Protein AF-A0A137Q231-F1 (afdb_monomer)

Secondary structure (DSSP, 8-state):
-------SEEEEEEEEEETTEEEEEEEEE-TT-SSS----HHHHHHTT-EEEE-TTS-EEEEEE-TTT--EEEEE---TTSPP-------

Solvent-accessible surface area (backbone atoms only — not comparable to full-atom values): 5962 Å² total; per-residue (Å²): 138,85,83,78,79,73,59,81,46,76,47,71,67,44,78,42,77,50,85,90,31,74,46,68,41,74,42,76,40,53,91,84,54,98,59,95,78,84,87,51,68,73,52,39,64,60,24,64,49,42,81,48,77,46,96,88,72,47,39,35,40,37,35,33,36,79,87,78,67,46,71,30,77,42,81,61,68,62,90,92,58,75,78,77,81,72,81,78,80,127

Sequence (90 aa):
NRHITKTCGLAKNVPFNFGNVTIHLQVHVMEQAPYRVLLGRPFDVITESRIANSTEGHQFISITDPNTGEHASLSTYPQGCLPHVQEVNF

Foldseek 3Di:
DDPPQDFPDWDFQCWDDQDVDTGGDIATHHDDDPDDGDDDDVQCVQFVWDWDADPVGKIKIKGAHPVPRDIHIDTDDPPPDDPPPPPPDD

Radius of gyration: 15.2 Å; Cα contacts (8 Å, |Δi|>4): 116; chains: 1; bounding box: 37×35×41 Å

Structure (mmCIF, N/CA/C/O backbone):
data_AF-A0A137Q231-F1
#
_entry.id   AF-A0A137Q231-F1
#
loop_
_atom_site.group_PDB
_atom_site.id
_atom_site.type_symbol
_atom_site.label_atom_id
_atom_site.label_alt_id
_atom_site.label_comp_id
_atom_site.label_asym_id
_atom_site.label_entity_id
_atom_site.label_seq_id
_atom_site.pdbx_PDB_ins_code
_atom_site.Cartn_x
_atom_site.Cartn_y
_atom_site.Cartn_z
_atom_site.occupancy
_atom_site.B_iso_or_equiv
_atom_site.auth_seq_id
_atom_site.auth_comp_id
_atom_site.auth_asym_id
_atom_site.auth_atom_id
_atom_site.pdbx_PDB_model_num
ATOM 1 N N . ASN A 1 1 ? 19.633 18.210 -11.598 1.00 42.12 1 ASN A N 1
ATOM 2 C CA . ASN A 1 1 ? 19.650 16.749 -11.834 1.00 42.12 1 ASN A CA 1
ATOM 3 C C . ASN A 1 1 ? 18.244 16.175 -11.715 1.00 42.12 1 ASN A C 1
ATOM 5 O O . ASN A 1 1 ? 17.815 15.871 -10.614 1.00 42.12 1 ASN A O 1
ATOM 9 N N . ARG A 1 2 ? 17.489 16.091 -12.821 1.00 48.22 2 ARG A N 1
ATOM 10 C CA . ARG A 1 2 ? 16.198 15.381 -12.858 1.00 48.22 2 ARG A CA 1
ATOM 11 C C . ARG A 1 2 ? 16.473 13.943 -13.285 1.00 48.22 2 ARG A C 1
ATOM 13 O O . ARG A 1 2 ? 16.710 13.697 -14.462 1.00 48.22 2 ARG A O 1
ATOM 20 N N . HIS A 1 3 ? 16.496 13.020 -12.331 1.00 57.16 3 HIS A N 1
ATOM 21 C CA . HIS A 1 3 ? 16.528 11.596 -12.641 1.00 57.16 3 HIS A CA 1
ATOM 22 C C . HIS A 1 3 ? 15.123 11.191 -13.102 1.00 57.16 3 HIS A C 1
ATOM 24 O O . HIS A 1 3 ? 14.227 11.000 -12.284 1.00 57.16 3 HIS A O 1
ATOM 30 N N . ILE A 1 4 ? 14.895 11.155 -14.418 1.00 63.69 4 ILE A N 1
ATOM 31 C CA . ILE A 1 4 ? 13.673 10.575 -14.984 1.00 63.69 4 ILE A CA 1
ATOM 32 C C . ILE A 1 4 ? 13.866 9.066 -14.917 1.00 63.69 4 ILE A C 1
ATOM 34 O O . ILE A 1 4 ? 14.480 8.472 -15.802 1.00 63.69 4 ILE A O 1
ATOM 38 N N . THR A 1 5 ? 13.393 8.447 -13.839 1.00 68.88 5 THR A N 1
ATOM 39 C CA . THR A 1 5 ? 13.384 6.990 -13.764 1.00 68.88 5 THR A CA 1
ATOM 40 C C . THR A 1 5 ? 12.364 6.484 -14.778 1.00 68.88 5 THR A C 1
ATOM 42 O O . THR A 1 5 ? 11.168 6.743 -14.644 1.00 68.88 5 THR A O 1
ATOM 45 N N . LYS A 1 6 ? 12.840 5.827 -15.841 1.00 78.25 6 LYS A N 1
ATOM 46 C CA . LYS A 1 6 ? 11.966 5.257 -16.869 1.00 78.25 6 LYS A CA 1
ATOM 47 C C . LYS A 1 6 ? 11.117 4.151 -16.249 1.00 78.25 6 LYS A C 1
ATOM 49 O O . LYS A 1 6 ? 11.648 3.222 -15.646 1.00 78.25 6 LYS A O 1
ATOM 54 N N . THR A 1 7 ? 9.805 4.260 -16.411 1.00 85.56 7 THR A N 1
ATOM 55 C CA . THR A 1 7 ? 8.875 3.168 -16.130 1.00 85.56 7 THR A CA 1
ATOM 56 C C . THR A 1 7 ? 8.801 2.259 -17.356 1.00 85.56 7 THR A C 1
ATOM 58 O O . THR A 1 7 ? 8.891 2.724 -18.493 1.00 85.56 7 THR A O 1
ATOM 61 N N . CYS A 1 8 ? 8.646 0.955 -17.139 1.00 88.38 8 CYS A N 1
ATOM 62 C CA . CYS A 1 8 ? 8.387 -0.020 -18.201 1.00 88.38 8 CYS A CA 1
ATOM 63 C C . CYS A 1 8 ? 6.984 0.171 -18.793 1.00 88.38 8 CYS A C 1
ATOM 65 O O . CYS A 1 8 ? 6.741 -0.142 -19.954 1.00 88.38 8 CYS A O 1
ATOM 67 N N . GLY A 1 9 ? 6.056 0.688 -17.988 1.00 92.31 9 GLY A N 1
ATOM 68 C CA . GLY A 1 9 ? 4.688 0.967 -18.393 1.00 92.31 9 GLY A CA 1
ATOM 69 C C . GLY A 1 9 ? 3.746 1.084 -17.200 1.00 92.31 9 GLY A C 1
ATOM 70 O O . GLY A 1 9 ? 4.171 1.072 -16.041 1.00 92.31 9 GLY A O 1
ATOM 71 N N . LEU A 1 10 ? 2.455 1.196 -17.510 1.00 92.56 10 LEU A N 1
ATOM 72 C CA . LEU A 1 10 ? 1.362 1.237 -16.543 1.00 92.56 10 LEU A CA 1
ATOM 73 C C . LEU A 1 10 ? 0.575 -0.076 -16.605 1.00 92.56 10 LEU A C 1
ATOM 75 O O . LEU A 1 10 ? -0.040 -0.380 -17.628 1.00 92.56 10 LEU A O 1
ATOM 79 N N . ALA A 1 11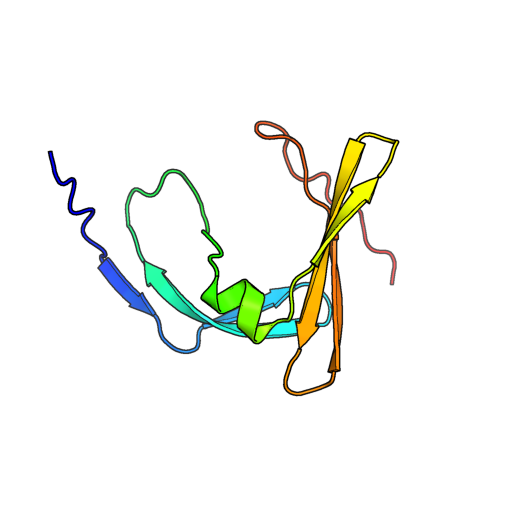 ? 0.547 -0.816 -15.502 1.00 93.31 11 ALA A N 1
ATOM 80 C CA . ALA A 1 11 ? -0.369 -1.929 -15.307 1.00 93.31 11 ALA A CA 1
ATOM 81 C C . ALA A 1 11 ? -1.697 -1.390 -14.758 1.00 93.31 11 ALA A C 1
ATOM 83 O O . ALA A 1 11 ? -1.723 -0.659 -13.766 1.00 93.31 11 ALA A O 1
ATOM 84 N N . LYS A 1 12 ? -2.806 -1.712 -15.427 1.00 93.88 12 LYS A N 1
ATOM 85 C CA . LYS A 1 12 ? -4.138 -1.199 -15.082 1.00 93.88 12 LYS A CA 1
ATOM 86 C C . LYS A 1 12 ? -4.937 -2.252 -14.323 1.00 93.88 12 LYS A C 1
ATOM 88 O O . LYS A 1 12 ? -4.941 -3.407 -14.734 1.00 93.88 12 LYS A O 1
ATOM 93 N N . ASN A 1 13 ? -5.656 -1.816 -13.287 1.00 91.56 13 ASN A N 1
ATOM 94 C CA . ASN A 1 13 ? -6.608 -2.625 -12.516 1.00 91.56 13 ASN A CA 1
ATOM 95 C C . ASN A 1 13 ? -6.012 -3.946 -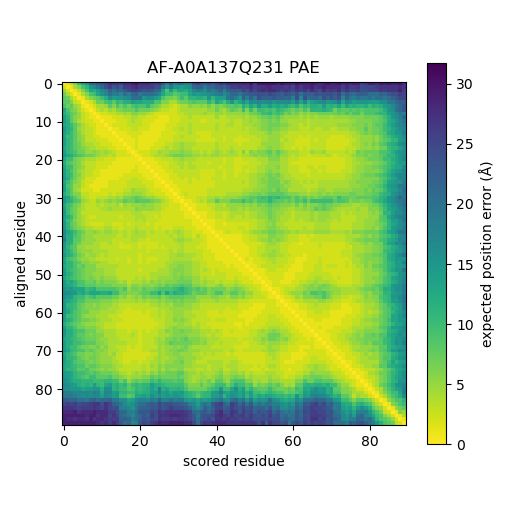12.010 1.00 91.56 13 ASN A C 1
ATOM 97 O O . ASN A 1 13 ? -6.636 -4.999 -12.109 1.00 91.56 13 ASN A O 1
ATOM 101 N N . VAL A 1 14 ? -4.788 -3.895 -11.488 1.00 91.50 14 VAL A N 1
ATOM 102 C CA . VAL A 1 14 ? -4.129 -5.070 -10.920 1.00 91.50 14 VAL A CA 1
ATOM 103 C C . VAL A 1 14 ? -4.744 -5.346 -9.546 1.00 91.50 14 VAL A C 1
ATOM 105 O O . VAL A 1 14 ? -4.747 -4.428 -8.723 1.00 91.50 14 VAL A O 1
ATOM 108 N N . PRO A 1 15 ? -5.263 -6.556 -9.272 1.00 92.19 15 PRO A N 1
ATOM 109 C CA . PRO A 1 15 ? -5.795 -6.889 -7.958 1.00 92.19 15 PRO A CA 1
ATOM 110 C C . PRO A 1 15 ? -4.656 -7.061 -6.947 1.00 92.19 15 PRO A C 1
ATOM 112 O O . PRO A 1 15 ? -3.736 -7.852 -7.155 1.00 92.19 15 PRO A O 1
ATOM 115 N N . PHE A 1 16 ? -4.734 -6.329 -5.840 1.00 90.00 16 PHE A N 1
ATOM 116 C CA . PHE A 1 16 ? -3.875 -6.483 -4.671 1.00 90.00 16 PHE A CA 1
ATOM 117 C C . PHE A 1 16 ? -4.705 -7.026 -3.516 1.00 90.00 16 PHE A C 1
ATOM 119 O O . PHE A 1 16 ? -5.702 -6.417 -3.133 1.00 90.00 16 PHE A O 1
ATOM 126 N N . ASN A 1 17 ? -4.282 -8.163 -2.970 1.00 91.31 17 ASN A N 1
ATOM 127 C CA . ASN A 1 17 ? -4.897 -8.751 -1.790 1.00 91.31 17 ASN A CA 1
ATOM 128 C C . ASN A 1 17 ? -4.174 -8.257 -0.527 1.00 91.31 17 ASN A C 1
ATOM 130 O O . ASN A 1 17 ? -2.951 -8.359 -0.415 1.00 91.31 17 ASN A O 1
ATOM 134 N N . PHE A 1 18 ? -4.962 -7.748 0.411 1.00 88.88 18 PHE A N 1
ATOM 135 C CA . PHE A 1 18 ? -4.563 -7.305 1.735 1.00 88.88 18 PHE A CA 1
ATOM 136 C C . PHE A 1 18 ? -5.423 -8.040 2.773 1.00 88.88 18 PHE A C 1
ATOM 138 O O . PHE A 1 18 ? -6.332 -7.468 3.370 1.00 88.88 18 PHE A O 1
ATOM 145 N N . GLY A 1 19 ? -5.178 -9.340 2.945 1.00 86.88 19 GLY A N 1
ATOM 146 C CA . GLY A 1 19 ? -5.991 -10.192 3.813 1.00 86.88 19 GLY A CA 1
ATOM 147 C C . GLY A 1 19 ? -7.359 -10.490 3.192 1.00 86.88 19 GLY A C 1
ATOM 148 O O . GLY A 1 19 ? -7.450 -11.113 2.134 1.00 86.88 19 GLY A O 1
ATOM 149 N N . ASN A 1 20 ? -8.431 -10.049 3.850 1.00 87.56 20 ASN A N 1
ATOM 150 C CA . ASN A 1 20 ? -9.813 -10.149 3.358 1.00 87.56 20 ASN A CA 1
ATOM 151 C C . ASN A 1 20 ? -10.172 -9.063 2.328 1.00 87.56 20 ASN A C 1
ATOM 153 O O . ASN A 1 20 ? -11.168 -9.204 1.623 1.00 87.56 20 ASN A O 1
ATOM 157 N N . VAL A 1 21 ? -9.371 -8.001 2.204 1.00 91.38 21 VAL A N 1
ATOM 158 C CA . VAL A 1 21 ? -9.651 -6.869 1.312 1.00 91.38 21 VAL A CA 1
ATOM 159 C C . VAL A 1 21 ? -8.889 -7.017 -0.008 1.00 91.38 21 VAL A C 1
ATOM 161 O O . VAL A 1 21 ? -7.675 -7.211 -0.016 1.00 91.38 21 VAL A O 1
ATOM 164 N N . THR A 1 22 ? -9.583 -6.898 -1.146 1.00 92.00 22 THR A N 1
ATOM 165 C CA . THR A 1 22 ? -8.958 -6.892 -2.484 1.00 92.00 22 THR A CA 1
ATOM 166 C C . THR A 1 22 ? -9.181 -5.558 -3.184 1.00 92.00 22 THR A C 1
ATOM 168 O O . THR A 1 22 ? -10.315 -5.145 -3.400 1.00 92.00 22 THR A O 1
ATOM 171 N N . ILE A 1 23 ? -8.096 -4.901 -3.597 1.00 89.56 23 ILE A N 1
ATOM 172 C CA . ILE A 1 23 ? -8.129 -3.548 -4.167 1.00 89.56 23 ILE A CA 1
ATOM 173 C C . ILE A 1 23 ? -7.483 -3.555 -5.544 1.00 89.56 23 ILE A C 1
ATOM 175 O O . ILE A 1 23 ? -6.367 -4.040 -5.719 1.00 89.56 23 ILE A O 1
ATOM 179 N N . HIS A 1 24 ? -8.177 -2.999 -6.532 1.00 90.88 24 HIS A N 1
ATOM 180 C CA . HIS A 1 24 ? -7.672 -2.908 -7.898 1.00 90.88 24 HIS A CA 1
ATOM 181 C C . HIS A 1 24 ? -6.889 -1.607 -8.079 1.00 90.88 24 HIS A C 1
ATOM 183 O O . HIS A 1 24 ? -7.461 -0.519 -8.049 1.00 90.88 24 H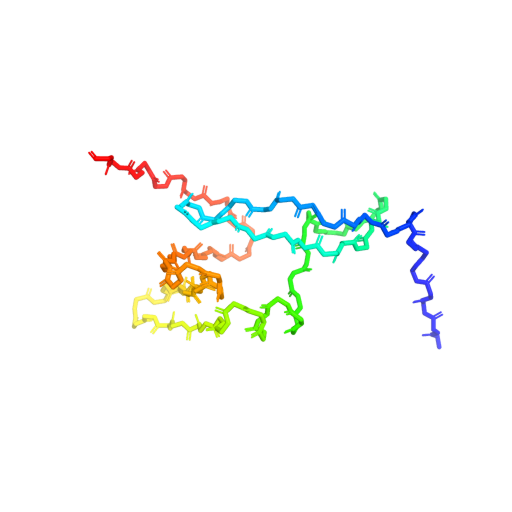IS A O 1
ATOM 189 N N . LEU A 1 25 ? -5.575 -1.715 -8.280 1.00 88.75 25 LEU A N 1
ATOM 190 C CA . LEU A 1 25 ? -4.666 -0.573 -8.356 1.00 88.75 25 LEU A CA 1
ATOM 191 C C . LEU A 1 25 ? -4.113 -0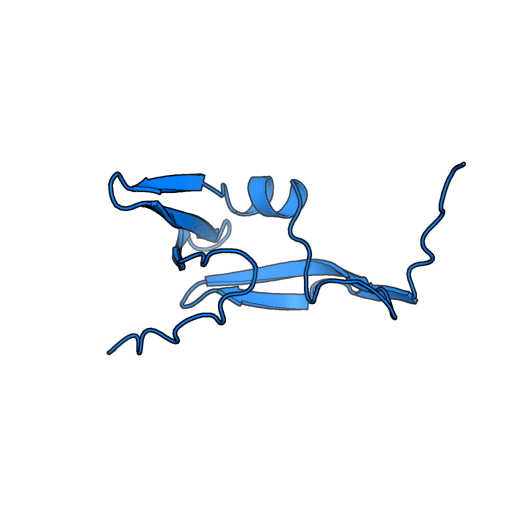.374 -9.768 1.00 88.75 25 LEU A C 1
ATOM 193 O O . LEU A 1 25 ? -3.890 -1.319 -10.529 1.00 88.75 25 LEU A O 1
ATOM 197 N N . GLN A 1 26 ? -3.850 0.886 -10.107 1.00 91.19 26 GLN A N 1
ATOM 198 C CA . GLN A 1 26 ? -3.026 1.241 -11.258 1.00 91.19 26 GLN A CA 1
ATOM 199 C C . GLN A 1 26 ? -1.573 1.377 -10.802 1.00 91.19 26 GLN A C 1
ATOM 201 O O . GLN A 1 26 ? -1.270 2.192 -9.931 1.00 91.19 26 GLN A O 1
ATOM 206 N N . VAL A 1 27 ? -0.672 0.586 -11.385 1.00 91.06 27 VAL A N 1
ATOM 207 C CA . VAL A 1 27 ? 0.714 0.458 -10.916 1.00 91.06 27 VAL A CA 1
ATOM 208 C C . VAL A 1 27 ? 1.686 0.804 -12.033 1.00 91.06 27 VAL A C 1
ATOM 210 O O . VAL A 1 27 ? 1.623 0.246 -13.126 1.00 91.06 27 VAL A O 1
ATOM 213 N N . HIS A 1 28 ? 2.617 1.712 -11.750 1.00 91.75 28 HIS A N 1
ATOM 214 C CA . HIS A 1 28 ? 3.750 1.963 -12.634 1.00 91.75 28 HIS A CA 1
ATOM 215 C C . HIS A 1 28 ? 4.831 0.912 -12.385 1.00 91.75 28 HIS A C 1
ATOM 217 O O . HIS A 1 28 ? 5.316 0.775 -11.264 1.00 91.75 28 HIS A O 1
ATOM 223 N N . VAL A 1 29 ? 5.210 0.177 -13.429 1.00 91.44 29 VAL A N 1
ATOM 224 C CA . VAL A 1 29 ? 6.214 -0.889 -13.337 1.00 91.44 29 VAL A CA 1
ATOM 225 C C . VAL A 1 29 ? 7.599 -0.317 -13.615 1.00 91.44 29 VAL A C 1
ATOM 227 O O . VAL A 1 29 ? 7.779 0.469 -14.547 1.00 91.44 29 VAL A O 1
ATOM 230 N N . MET A 1 30 ? 8.579 -0.711 -12.807 1.00 91.31 30 MET A N 1
ATOM 231 C CA . MET A 1 30 ? 9.971 -0.278 -12.899 1.00 91.31 30 MET A CA 1
ATOM 232 C C . MET A 1 30 ? 10.876 -1.506 -12.780 1.00 91.31 30 MET A C 1
ATOM 234 O O . MET A 1 30 ? 10.710 -2.292 -11.855 1.00 91.31 30 MET A O 1
ATOM 238 N N . GLU A 1 31 ? 11.827 -1.668 -13.700 1.00 86.94 31 GLU A N 1
ATOM 239 C CA . GLU A 1 31 ? 12.674 -2.870 -13.772 1.00 86.94 31 GLU A CA 1
ATOM 240 C C . GLU A 1 31 ? 13.680 -2.973 -12.615 1.00 86.94 31 GLU A C 1
ATOM 242 O O . GLU A 1 31 ? 13.907 -4.051 -12.077 1.00 86.94 31 GLU A O 1
ATOM 247 N N . GLN A 1 32 ? 14.263 -1.845 -12.203 1.00 87.31 32 GLN A N 1
ATOM 248 C CA . GLN A 1 32 ? 15.331 -1.790 -11.197 1.00 87.31 32 GLN A CA 1
ATOM 249 C C . GLN A 1 32 ? 14.935 -0.927 -9.991 1.00 87.31 32 GLN A C 1
ATOM 251 O O . GLN A 1 32 ? 15.709 -0.095 -9.516 1.00 87.31 32 GLN A O 1
ATOM 256 N N . ALA A 1 33 ? 13.697 -1.074 -9.511 1.00 86.88 33 ALA A N 1
ATOM 257 C CA . ALA A 1 33 ? 13.276 -0.392 -8.292 1.00 86.88 33 ALA A CA 1
ATOM 258 C C . ALA A 1 33 ? 13.945 -1.021 -7.051 1.00 86.88 33 ALA A C 1
ATOM 260 O O . ALA A 1 33 ? 13.995 -2.246 -6.940 1.00 86.88 33 ALA A O 1
ATOM 261 N N . PRO A 1 34 ? 14.394 -0.218 -6.067 1.00 86.56 34 PRO A N 1
ATOM 262 C CA . PRO A 1 34 ? 14.951 -0.725 -4.808 1.00 86.56 34 PRO A CA 1
ATOM 263 C C . PRO A 1 34 ? 13.872 -1.261 -3.844 1.00 86.56 34 PRO A C 1
ATOM 265 O O . PRO A 1 34 ? 14.140 -1.501 -2.671 1.00 86.56 34 PRO A O 1
ATOM 268 N N . TYR A 1 35 ? 12.637 -1.410 -4.317 1.00 86.31 35 TYR A N 1
ATOM 269 C CA . TYR A 1 35 ? 11.473 -1.870 -3.573 1.00 86.31 35 TYR A CA 1
ATOM 270 C C . TYR A 1 35 ? 10.589 -2.719 -4.484 1.00 86.31 35 TYR A C 1
ATOM 272 O O . TYR A 1 35 ? 10.609 -2.574 -5.704 1.00 86.31 35 TYR A O 1
ATOM 280 N N . ARG A 1 36 ? 9.772 -3.588 -3.882 1.00 85.94 36 ARG A N 1
ATOM 281 C CA . ARG A 1 36 ? 8.819 -4.424 -4.629 1.00 85.94 36 ARG A CA 1
ATOM 282 C C . ARG A 1 36 ? 7.587 -3.636 -5.068 1.00 85.94 36 ARG A C 1
ATOM 284 O O . ARG A 1 36 ? 7.137 -3.782 -6.196 1.00 85.94 36 ARG A O 1
ATOM 291 N N . VAL A 1 37 ? 7.041 -2.822 -4.168 1.00 88.00 37 VAL A N 1
ATOM 292 C CA . VAL A 1 37 ? 5.843 -2.002 -4.382 1.00 88.00 37 VAL A CA 1
ATOM 293 C C . VAL A 1 37 ? 6.001 -0.730 -3.560 1.00 88.00 37 VAL A C 1
ATOM 295 O O . VAL A 1 37 ? 6.452 -0.792 -2.418 1.00 88.00 37 VAL A O 1
ATOM 298 N N . LEU A 1 38 ? 5.622 0.410 -4.134 1.00 90.50 38 LEU A N 1
ATOM 299 C CA . LEU A 1 38 ? 5.512 1.677 -3.422 1.00 90.50 38 LEU A CA 1
ATOM 300 C C . LEU A 1 38 ? 4.054 2.129 -3.467 1.00 90.50 38 LEU A C 1
ATOM 302 O O . LEU A 1 38 ? 3.531 2.443 -4.537 1.00 90.50 38 LEU A O 1
ATOM 306 N N . LEU A 1 39 ? 3.407 2.148 -2.305 1.00 89.25 39 LEU A N 1
ATOM 307 C CA . LEU A 1 39 ? 2.063 2.689 -2.146 1.00 89.25 39 LEU A CA 1
ATOM 308 C C . LEU A 1 39 ? 2.187 4.182 -1.848 1.00 89.25 39 LEU A C 1
ATOM 310 O O . LEU A 1 39 ? 2.926 4.589 -0.955 1.00 89.25 39 LEU A O 1
ATOM 314 N N . GLY A 1 40 ? 1.523 4.996 -2.660 1.00 89.69 40 GLY A N 1
ATOM 315 C CA . GLY A 1 40 ? 1.500 6.445 -2.496 1.00 89.69 40 GLY A CA 1
ATOM 316 C C . GLY A 1 40 ? 0.106 6.949 -2.150 1.00 89.69 40 GLY A C 1
ATOM 317 O O . GLY A 1 40 ? -0.843 6.180 -2.055 1.00 89.69 40 GLY A O 1
ATOM 318 N N . ARG A 1 41 ? -0.040 8.273 -2.102 1.00 90.31 41 ARG A N 1
ATOM 319 C CA . ARG A 1 41 ? -1.305 8.938 -1.749 1.00 90.31 41 ARG A CA 1
ATOM 320 C C . ARG A 1 41 ? -2.562 8.444 -2.482 1.00 90.31 41 ARG A C 1
ATOM 322 O O . ARG A 1 41 ? -3.605 8.423 -1.843 1.00 90.31 41 ARG A O 1
ATOM 329 N N . PRO A 1 42 ? -2.536 8.063 -3.778 1.00 88.75 42 PRO A N 1
ATOM 330 C CA . PRO A 1 42 ? -3.732 7.522 -4.423 1.00 88.75 42 PRO A CA 1
ATOM 331 C C . PRO A 1 42 ? -4.271 6.269 -3.730 1.00 88.75 42 PRO A C 1
ATOM 333 O O . PRO A 1 42 ? -5.480 6.123 -3.615 1.00 88.75 42 PRO A O 1
ATOM 336 N N . PHE A 1 43 ? -3.382 5.400 -3.242 1.00 90.00 43 PHE A N 1
ATOM 337 C CA . PHE A 1 43 ? -3.770 4.262 -2.417 1.00 90.00 43 PHE A CA 1
ATOM 338 C C . PHE A 1 43 ? -4.402 4.758 -1.113 1.00 90.00 43 PHE A C 1
ATOM 340 O O . PHE A 1 43 ? -5.552 4.436 -0.850 1.00 90.00 43 PHE A O 1
ATOM 347 N N . ASP A 1 44 ? -3.711 5.632 -0.376 1.00 91.06 44 ASP A N 1
ATOM 348 C CA . ASP A 1 44 ? -4.194 6.127 0.921 1.00 91.06 44 ASP A CA 1
ATOM 349 C C . ASP A 1 44 ? -5.587 6.766 0.850 1.00 91.06 44 ASP A C 1
ATOM 351 O O . ASP A 1 44 ? -6.414 6.558 1.733 1.00 91.06 44 ASP A O 1
ATOM 355 N N . VAL A 1 45 ? -5.863 7.520 -0.217 1.00 91.00 45 VAL A N 1
ATOM 356 C CA . VAL A 1 45 ? -7.163 8.168 -0.435 1.00 91.00 45 VAL A CA 1
ATOM 357 C C . VAL A 1 45 ? -8.250 7.151 -0.776 1.00 91.00 45 VAL A C 1
ATOM 359 O O . VAL A 1 45 ? -9.345 7.247 -0.235 1.00 91.00 45 VAL A O 1
ATOM 362 N N . ILE A 1 46 ? -7.971 6.188 -1.660 1.00 91.00 46 ILE A N 1
ATOM 363 C CA . ILE A 1 46 ? -8.965 5.190 -2.091 1.00 91.00 46 ILE A CA 1
ATOM 364 C C . ILE A 1 46 ? -9.357 4.273 -0.934 1.00 91.00 46 ILE A C 1
ATOM 366 O O . ILE A 1 46 ? -10.512 3.869 -0.847 1.00 91.00 46 ILE A O 1
ATOM 370 N N . THR A 1 47 ? -8.403 3.934 -0.069 1.00 92.31 47 THR A N 1
ATOM 371 C CA . THR A 1 47 ? -8.626 2.967 1.008 1.00 92.31 47 THR A CA 1
ATOM 372 C C . THR A 1 47 ? -8.883 3.610 2.364 1.00 92.31 47 THR A C 1
ATOM 374 O O . THR A 1 47 ? -8.906 2.899 3.367 1.00 92.31 47 THR A O 1
ATOM 377 N N . GLU A 1 48 ? -8.943 4.944 2.421 1.00 93.81 48 GLU A N 1
ATOM 378 C CA . GLU A 1 48 ? -8.941 5.726 3.662 1.00 93.81 48 GLU A CA 1
ATOM 379 C C . GLU A 1 48 ? -7.895 5.217 4.670 1.00 93.81 48 GLU A C 1
ATOM 381 O O . GLU A 1 48 ? -8.198 4.972 5.843 1.00 93.81 48 GLU A O 1
ATOM 386 N N . SER A 1 49 ? -6.667 4.984 4.188 1.00 93.25 49 SER A N 1
ATOM 387 C CA . SER A 1 49 ? -5.641 4.317 4.987 1.00 93.25 49 SER A CA 1
ATOM 388 C C . SER A 1 49 ? -5.320 5.122 6.251 1.00 93.25 49 SER A C 1
ATOM 390 O O . SER A 1 49 ? -5.283 6.358 6.250 1.00 93.25 49 SER A O 1
ATOM 392 N N . ARG A 1 50 ? -5.081 4.422 7.364 1.00 93.00 50 ARG A N 1
ATOM 393 C CA . ARG A 1 50 ? -4.647 5.039 8.625 1.00 93.00 50 ARG A CA 1
ATOM 394 C C . ARG A 1 50 ? -3.444 4.313 9.180 1.00 93.00 50 ARG A C 1
ATOM 396 O O . ARG A 1 50 ? -3.414 3.088 9.224 1.00 93.00 50 ARG A O 1
ATOM 403 N N . ILE A 1 51 ? -2.475 5.092 9.643 1.00 92.81 51 ILE A N 1
ATOM 404 C CA . ILE A 1 51 ? -1.286 4.580 10.316 1.00 92.81 51 ILE A CA 1
ATOM 405 C C . ILE A 1 51 ? -1.493 4.739 11.819 1.00 92.81 51 ILE A C 1
ATOM 407 O O . ILE A 1 51 ? -1.738 5.846 12.302 1.00 92.81 51 ILE A O 1
ATOM 411 N N . ALA A 1 52 ? -1.384 3.637 12.552 1.00 93.31 52 ALA A N 1
ATOM 412 C CA . ALA A 1 52 ? -1.449 3.602 14.004 1.00 93.31 52 ALA A CA 1
ATOM 413 C C . ALA A 1 52 ? -0.115 3.113 14.573 1.00 93.31 52 ALA A C 1
ATOM 415 O O . ALA A 1 52 ? 0.384 2.058 14.185 1.00 93.31 52 ALA A O 1
ATOM 416 N N . ASN A 1 53 ? 0.442 3.878 15.511 1.00 92.94 53 ASN A N 1
ATOM 417 C CA . ASN A 1 53 ? 1.673 3.535 16.216 1.00 92.94 53 ASN A CA 1
ATOM 418 C C . ASN A 1 53 ? 1.343 3.059 17.635 1.00 92.94 53 ASN A C 1
ATOM 420 O O . ASN A 1 53 ? 0.563 3.699 18.338 1.00 92.94 53 ASN A O 1
ATOM 424 N N . SER A 1 54 ? 1.953 1.954 18.051 1.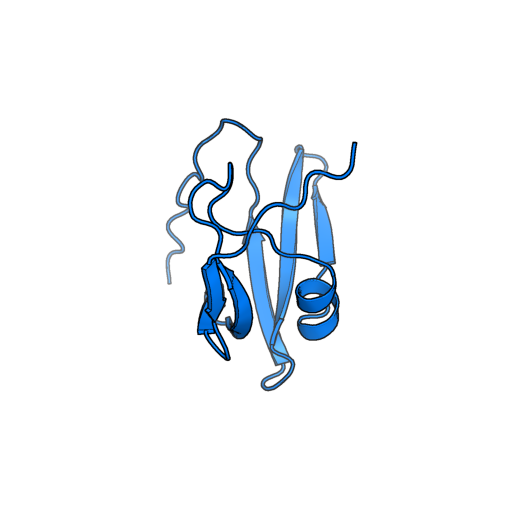00 90.12 54 SER A N 1
ATOM 425 C CA . SER A 1 54 ? 1.890 1.413 19.408 1.00 90.12 54 SER A CA 1
ATOM 426 C C . SER A 1 54 ? 3.023 1.973 20.271 1.00 90.12 54 SER A C 1
ATOM 428 O O . SER A 1 54 ? 4.114 2.265 19.778 1.00 90.12 54 SER A O 1
ATOM 430 N N . THR A 1 55 ? 2.798 2.048 21.584 1.00 89.50 55 THR A N 1
ATOM 431 C CA . THR A 1 55 ? 3.837 2.350 22.583 1.00 89.50 55 THR A CA 1
ATOM 432 C C . THR A 1 55 ? 4.967 1.321 22.598 1.00 89.50 55 THR A C 1
ATOM 434 O O . THR A 1 55 ? 6.075 1.636 23.017 1.00 89.50 55 THR A O 1
ATOM 437 N N . GLU A 1 56 ? 4.705 0.108 22.112 1.00 87.94 56 GLU A N 1
ATOM 438 C CA . GLU A 1 56 ? 5.683 -0.981 21.981 1.00 87.94 56 GLU A CA 1
ATOM 439 C C . GLU A 1 56 ? 6.550 -0.855 20.711 1.00 87.94 56 GLU A C 1
ATOM 441 O O . GLU A 1 56 ? 7.387 -1.710 20.436 1.00 87.94 56 GLU A O 1
ATOM 446 N N . GLY A 1 57 ? 6.364 0.205 19.915 1.00 85.62 57 GLY A N 1
ATOM 447 C CA . GLY A 1 57 ? 7.128 0.450 18.687 1.00 85.62 57 GLY A CA 1
ATOM 448 C C . GLY A 1 57 ? 6.601 -0.288 17.452 1.00 85.62 57 GLY A C 1
ATOM 449 O O . GLY A 1 57 ? 7.206 -0.209 16.384 1.00 85.62 57 GLY A O 1
ATOM 450 N N . HIS A 1 58 ? 5.468 -0.982 17.569 1.00 88.25 58 HIS A N 1
ATOM 451 C CA . HIS A 1 58 ? 4.763 -1.558 16.426 1.00 88.25 58 HIS A CA 1
ATOM 452 C C . HIS A 1 58 ? 4.000 -0.485 15.651 1.00 88.25 58 HIS A C 1
ATOM 454 O O . HIS A 1 58 ? 3.422 0.426 16.242 1.00 88.25 58 HIS A O 1
ATOM 460 N N . GLN A 1 59 ? 3.946 -0.628 14.331 1.00 91.38 59 GLN A N 1
ATOM 461 C CA . GLN A 1 59 ? 3.132 0.223 13.475 1.00 91.38 59 GLN A CA 1
ATOM 462 C C . GLN A 1 59 ? 2.208 -0.641 12.618 1.00 91.38 59 GLN A C 1
ATOM 464 O O . GLN A 1 59 ? 2.635 -1.637 12.025 1.00 91.38 59 GLN A O 1
ATOM 469 N N . PHE A 1 60 ? 0.951 -0.220 12.540 1.00 92.12 60 PHE A N 1
ATOM 470 C CA . PHE A 1 60 ? -0.114 -0.878 11.797 1.00 92.12 60 PHE A CA 1
ATOM 471 C C . PHE A 1 60 ? -0.696 0.078 10.763 1.00 92.12 60 PHE A C 1
ATOM 473 O O . PHE A 1 60 ? -0.819 1.278 11.016 1.00 92.12 60 PHE A O 1
ATOM 480 N N . ILE A 1 61 ? -1.065 -0.460 9.606 1.00 92.94 61 ILE A N 1
ATOM 481 C CA . ILE A 1 61 ? -1.765 0.262 8.547 1.00 92.94 61 ILE A CA 1
ATOM 482 C C . ILE A 1 61 ? -3.146 -0.367 8.417 1.00 92.94 61 ILE A C 1
ATOM 484 O O . ILE A 1 61 ? -3.253 -1.521 8.009 1.00 92.94 61 ILE A O 1
ATOM 488 N N . SER A 1 62 ? -4.197 0.372 8.756 1.00 93.94 62 SER A N 1
ATOM 489 C CA . SER A 1 62 ? -5.568 -0.060 8.493 1.00 93.94 62 SER A CA 1
ATOM 490 C C . SER A 1 62 ? -6.032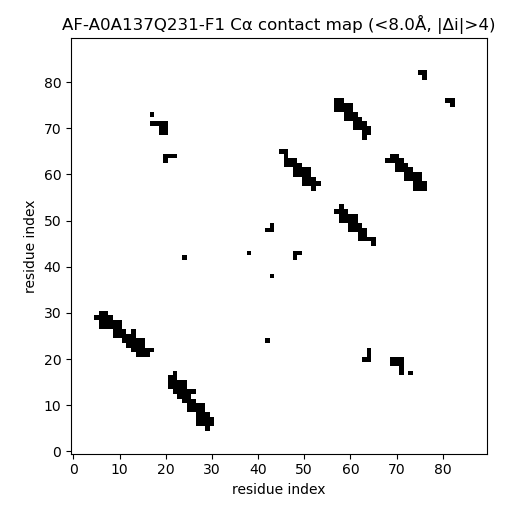 0.475 7.149 1.00 93.94 62 SER A C 1
ATOM 492 O O . SER A 1 62 ? -5.792 1.644 6.842 1.00 93.94 62 SER A O 1
ATOM 494 N N . ILE A 1 63 ? -6.733 -0.348 6.385 1.00 94.88 63 ILE A N 1
ATOM 495 C CA . ILE A 1 63 ? -7.322 0.017 5.101 1.00 94.88 63 ILE A CA 1
ATOM 496 C C . ILE A 1 63 ? -8.781 -0.422 5.053 1.00 94.88 63 ILE A C 1
ATOM 498 O O . ILE A 1 63 ? -9.173 -1.379 5.722 1.00 94.88 63 ILE A O 1
ATOM 502 N N . THR A 1 64 ? -9.556 0.267 4.230 1.00 94.31 64 THR A N 1
ATOM 503 C CA . THR A 1 64 ? -10.975 0.009 4.002 1.00 94.31 64 THR A CA 1
ATOM 504 C C . THR A 1 64 ? -11.190 -0.235 2.517 1.00 94.31 64 THR A C 1
ATOM 506 O O . THR A 1 64 ? -10.692 0.526 1.687 1.00 94.31 64 THR A O 1
ATOM 509 N N . ASP A 1 65 ? -11.922 -1.284 2.159 1.00 92.75 65 ASP A N 1
ATOM 510 C CA . ASP A 1 65 ? -12.413 -1.448 0.796 1.00 92.75 65 ASP A CA 1
ATOM 511 C C . ASP A 1 65 ? -13.527 -0.419 0.542 1.00 92.75 65 ASP A C 1
ATOM 513 O O . ASP A 1 65 ? -14.581 -0.500 1.177 1.00 92.75 65 ASP A O 1
ATOM 517 N N . PRO A 1 66 ? -13.353 0.523 -0.400 1.00 88.25 66 PRO A N 1
ATOM 518 C CA . PRO A 1 66 ? -14.375 1.527 -0.684 1.00 88.25 66 PRO A CA 1
ATOM 519 C C . PRO A 1 66 ? -15.669 0.933 -1.264 1.00 88.25 66 PRO A C 1
ATOM 521 O O . PRO A 1 66 ? -16.693 1.612 -1.272 1.00 88.25 66 PRO A O 1
ATOM 524 N N . ASN A 1 67 ? -15.643 -0.302 -1.776 1.00 89.81 67 ASN A N 1
ATOM 525 C CA . ASN A 1 67 ? -16.806 -0.933 -2.402 1.00 89.81 67 ASN A CA 1
ATOM 526 C C . ASN A 1 67 ? -17.647 -1.734 -1.407 1.00 89.81 67 ASN A C 1
ATOM 528 O O . ASN A 1 67 ? -18.871 -1.743 -1.513 1.00 89.81 67 ASN A O 1
ATOM 532 N N . THR A 1 68 ? -17.000 -2.439 -0.478 1.00 90.38 68 THR A N 1
ATOM 533 C CA . THR A 1 68 ? -17.672 -3.351 0.462 1.00 90.38 68 THR A CA 1
ATOM 534 C C . THR A 1 68 ? -17.741 -2.802 1.885 1.00 90.38 68 THR A C 1
ATOM 536 O O . THR A 1 68 ? -18.608 -3.216 2.648 1.00 90.38 68 THR A O 1
ATOM 539 N N . GLY A 1 69 ? -16.861 -1.863 2.244 1.00 90.75 69 GLY A N 1
ATOM 540 C CA . GLY A 1 69 ? -16.678 -1.399 3.619 1.00 90.75 69 GLY A CA 1
ATOM 541 C C . GLY A 1 69 ? -15.882 -2.370 4.496 1.00 90.75 69 GLY A C 1
ATOM 542 O O . GLY A 1 69 ? -15.703 -2.097 5.679 1.00 90.75 69 GLY A O 1
ATOM 543 N N . GLU A 1 70 ? -15.394 -3.486 3.948 1.00 92.50 70 GLU A N 1
ATOM 544 C CA . GLU A 1 70 ? -14.528 -4.412 4.677 1.00 92.50 70 GLU A CA 1
ATOM 545 C C . GLU A 1 70 ? -13.218 -3.730 5.080 1.00 92.50 70 GLU A C 1
ATOM 547 O O . GLU A 1 70 ? -12.650 -2.930 4.331 1.00 92.50 70 GLU A O 1
ATOM 552 N N . HIS A 1 71 ? -12.710 -4.083 6.259 1.00 92.75 71 HIS A N 1
ATOM 553 C CA . HIS A 1 71 ? -11.475 -3.526 6.794 1.00 92.75 71 HIS A CA 1
ATOM 554 C C . HIS A 1 71 ? -10.393 -4.596 6.909 1.00 92.75 71 HIS A C 1
ATOM 556 O O . HIS A 1 71 ? -10.666 -5.732 7.300 1.00 92.75 71 HIS A O 1
ATOM 562 N N . ALA A 1 72 ? -9.152 -4.197 6.641 1.00 92.62 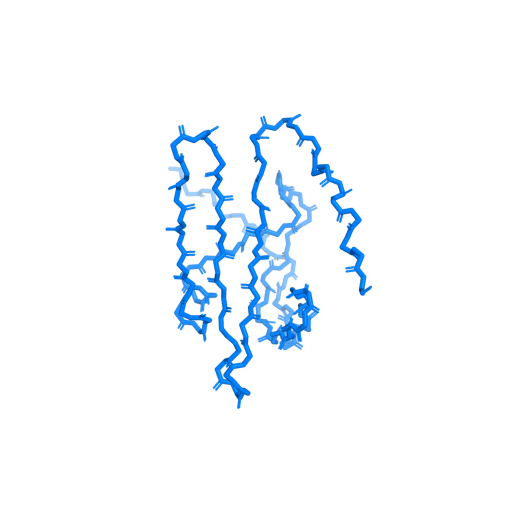72 ALA A N 1
ATOM 563 C CA . ALA A 1 72 ? -7.964 -5.004 6.885 1.00 92.62 72 ALA A CA 1
ATOM 564 C C . ALA A 1 72 ? -6.919 -4.199 7.666 1.00 92.62 72 ALA A C 1
ATOM 566 O O . ALA A 1 72 ? -6.805 -2.983 7.504 1.00 92.62 72 ALA A O 1
ATOM 567 N N . SER A 1 73 ? -6.140 -4.885 8.504 1.00 91.88 73 SER A N 1
ATOM 568 C CA . SER A 1 73 ? -5.022 -4.302 9.249 1.00 91.88 73 SER A CA 1
ATOM 569 C C . SER A 1 73 ? -3.727 -5.011 8.874 1.00 91.88 73 SER A C 1
ATOM 571 O O . SER A 1 73 ? -3.639 -6.236 8.927 1.00 91.88 73 SER A O 1
ATOM 573 N N . LEU A 1 74 ? -2.725 -4.233 8.480 1.00 89.31 74 LEU A N 1
ATOM 574 C CA . LEU A 1 74 ? -1.421 -4.706 8.036 1.00 89.31 7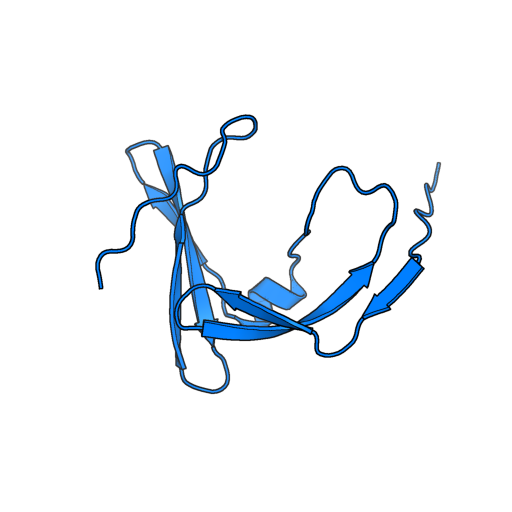4 LEU A CA 1
ATOM 575 C C . LEU A 1 74 ? -0.378 -4.333 9.085 1.00 89.31 74 LEU A C 1
ATOM 577 O O . LEU A 1 74 ? -0.193 -3.151 9.385 1.00 89.31 74 LEU A O 1
ATOM 581 N N . SER A 1 75 ? 0.330 -5.320 9.629 1.00 89.25 75 SER A N 1
ATOM 582 C CA . SER A 1 75 ? 1.495 -5.058 10.471 1.00 89.25 75 SER A CA 1
ATOM 583 C C . SER A 1 75 ? 2.684 -4.635 9.609 1.00 89.25 75 SER A C 1
ATOM 585 O O . SER A 1 75 ? 2.918 -5.153 8.515 1.00 89.25 75 SER A O 1
ATOM 587 N N . THR A 1 76 ? 3.446 -3.661 10.096 1.00 88.75 76 THR A N 1
ATOM 588 C CA . THR A 1 76 ? 4.710 -3.252 9.477 1.00 88.75 76 THR A CA 1
ATOM 589 C C . THR A 1 76 ? 5.887 -3.762 10.297 1.00 88.75 76 THR A C 1
ATOM 591 O O . THR A 1 76 ? 5.747 -4.123 11.467 1.00 88.75 76 THR A O 1
ATOM 594 N N . TYR A 1 77 ? 7.058 -3.807 9.674 1.00 86.44 77 TYR A N 1
ATOM 595 C CA . TYR A 1 77 ? 8.287 -4.271 10.300 1.00 86.44 77 TYR A CA 1
ATOM 596 C C . TYR A 1 77 ? 9.411 -3.251 10.072 1.00 86.44 77 TYR A C 1
ATOM 598 O O . TYR A 1 77 ? 9.392 -2.532 9.066 1.00 86.44 77 TYR A O 1
ATOM 606 N N . PRO A 1 78 ? 10.398 -3.171 10.984 1.00 84.44 78 PRO A N 1
ATOM 607 C CA . PRO A 1 78 ? 11.544 -2.288 10.813 1.00 84.44 78 PRO A CA 1
ATOM 608 C C . PRO A 1 78 ? 12.303 -2.585 9.519 1.00 84.44 78 PRO A C 1
ATOM 610 O O . PRO A 1 78 ? 12.464 -3.740 9.120 1.00 84.44 78 PRO A O 1
ATOM 613 N N . GLN A 1 79 ? 12.808 -1.540 8.866 1.00 81.56 79 GLN A N 1
ATOM 614 C CA . GLN A 1 79 ? 13.605 -1.695 7.653 1.00 81.56 79 GLN A CA 1
ATOM 615 C C . GLN A 1 79 ? 14.811 -2.616 7.908 1.00 81.56 79 GLN A C 1
ATOM 617 O O . GLN A 1 79 ? 15.565 -2.418 8.856 1.00 81.56 79 GLN A O 1
ATOM 622 N N . GLY A 1 80 ? 15.002 -3.610 7.037 1.00 80.38 80 GLY A N 1
ATOM 623 C CA . GLY A 1 80 ? 16.073 -4.607 7.163 1.00 80.38 80 GLY A CA 1
ATOM 624 C C . GLY A 1 80 ? 15.672 -5.871 7.930 1.00 80.38 80 GLY A C 1
ATOM 625 O O . GLY A 1 80 ? 16.389 -6.866 7.857 1.00 80.38 80 GLY A O 1
ATOM 626 N N . CYS A 1 81 ? 14.515 -5.880 8.594 1.00 76.81 81 CYS A N 1
ATOM 627 C CA . CYS A 1 81 ? 13.905 -7.103 9.108 1.00 76.81 81 CYS A CA 1
ATOM 628 C C . CYS A 1 81 ? 13.051 -7.761 8.014 1.00 76.81 81 CYS A C 1
ATOM 630 O O . CYS A 1 81 ? 12.504 -7.079 7.150 1.00 76.81 81 CYS A O 1
ATOM 632 N N . LEU A 1 82 ? 12.935 -9.090 8.025 1.00 70.06 82 LEU A N 1
ATOM 633 C CA . LEU A 1 82 ? 11.931 -9.773 7.209 1.00 70.06 82 LEU A CA 1
ATOM 634 C C . LEU A 1 82 ? 10.567 -9.671 7.906 1.00 70.06 82 LEU A C 1
ATOM 636 O O . LEU A 1 82 ? 10.536 -9.655 9.141 1.00 70.06 82 LEU A O 1
ATOM 640 N N . PRO A 1 83 ? 9.449 -9.630 7.156 1.00 66.25 83 PRO A N 1
ATOM 641 C CA . PRO A 1 83 ? 8.138 -9.786 7.761 1.00 66.25 83 PRO A CA 1
ATOM 642 C C . PRO A 1 83 ? 8.128 -11.121 8.504 1.00 66.25 83 PRO A C 1
ATOM 644 O O . PRO A 1 83 ? 8.313 -12.178 7.897 1.00 66.25 83 PRO A O 1
ATOM 647 N N . HIS A 1 84 ? 7.950 -11.079 9.824 1.00 62.84 84 HIS A N 1
ATOM 648 C CA . HIS A 1 84 ? 7.598 -12.283 10.554 1.00 62.84 84 HIS A CA 1
ATOM 649 C C . HIS A 1 84 ? 6.196 -12.637 10.069 1.00 62.84 84 HIS A C 1
ATOM 651 O O . HIS A 1 84 ? 5.264 -11.865 10.293 1.00 62.84 84 HIS A O 1
ATOM 657 N N . VAL A 1 85 ? 6.063 -13.726 9.311 1.00 53.31 85 VAL A N 1
ATOM 658 C CA . VAL A 1 85 ? 4.751 -14.230 8.909 1.00 53.31 85 VAL A CA 1
ATOM 659 C C . VAL A 1 85 ? 4.049 -14.607 10.207 1.00 53.31 85 VAL A C 1
ATOM 661 O O . VAL A 1 85 ? 4.316 -15.661 10.772 1.00 53.31 85 VAL A O 1
ATOM 664 N N . GLN A 1 86 ? 3.225 -13.706 10.740 1.00 46.03 86 GLN A N 1
ATOM 665 C CA . GLN A 1 86 ? 2.265 -14.083 11.760 1.00 46.03 86 GLN A CA 1
ATOM 666 C C . GLN A 1 86 ? 1.295 -15.018 11.047 1.00 46.03 86 GLN A C 1
ATOM 668 O O . GLN A 1 86 ? 0.571 -14.584 10.151 1.00 46.03 86 GLN A O 1
ATOM 673 N N . GLU A 1 87 ? 1.353 -16.309 11.375 1.00 36.06 87 GLU A N 1
ATOM 674 C CA . GLU A 1 87 ? 0.289 -17.249 11.045 1.00 36.06 87 GLU A CA 1
ATOM 675 C C . GLU A 1 87 ? -1.010 -16.654 11.590 1.00 36.06 87 GLU A C 1
ATOM 677 O O . GLU A 1 87 ? -1.269 -16.647 12.794 1.00 36.06 87 GLU A O 1
ATOM 682 N N . VAL A 1 88 ? -1.798 -16.065 10.693 1.00 40.28 88 VAL A N 1
ATOM 683 C CA . VAL A 1 88 ? -3.173 -15.690 10.980 1.00 40.28 88 VAL A CA 1
ATOM 684 C C . VAL A 1 88 ? -3.923 -17.012 11.075 1.00 40.28 88 VAL A C 1
ATOM 686 O O . VAL A 1 88 ? -4.268 -17.612 10.060 1.00 40.28 88 VAL A O 1
ATOM 689 N N . ASN A 1 89 ? -4.084 -17.513 12.299 1.00 29.25 89 ASN A N 1
ATOM 690 C CA . ASN A 1 89 ? -4.997 -18.613 12.570 1.00 29.25 89 ASN A CA 1
ATOM 691 C C . ASN A 1 89 ? -6.412 -18.128 12.230 1.00 29.25 89 ASN A C 1
ATOM 693 O O . ASN A 1 89 ? -6.882 -17.154 12.823 1.00 29.25 89 ASN A O 1
ATOM 697 N N . PHE A 1 90 ? -7.019 -18.772 11.232 1.00 38.69 90 PHE A N 1
ATOM 698 C CA . PHE A 1 90 ? -8.438 -18.643 10.901 1.00 38.69 90 PHE A CA 1
ATOM 699 C C . PHE A 1 90 ? -9.318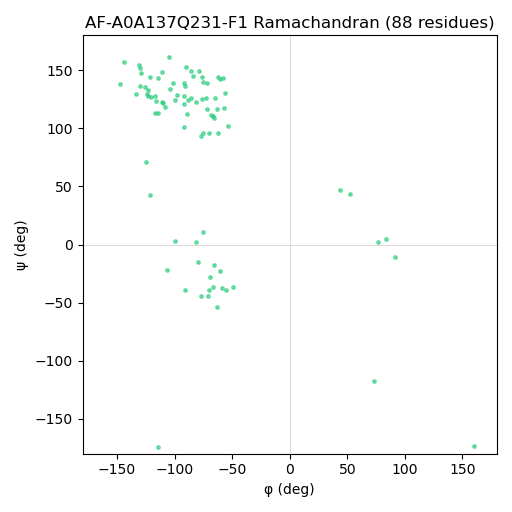 -19.141 12.050 1.00 38.69 90 PHE A C 1
ATOM 701 O O . PHE A 1 90 ? -8.929 -20.145 12.694 1.00 38.69 90 PHE A O 1
#

Nearest PDB structures (foldseek):
  4jnf-assembly1_A  TM=6.984E-01  e=8.497E-01  Escherichia coli K-12
  2op6-assembly1_A  TM=6.923E-01  e=1.014E+00  Caenorhabditis elegans
  7a4u-assembly1_A  TM=6.757E-01  e=1.209E+00  Cricetulus griseus
  5xir-assembly1_A  TM=7.234E-01  e=1.720E+00  Homo sapiens
  8opz-assembly1_A  TM=3.908E-01  e=2.919E+00  Acinetobacter phage APK16

pLDDT: mean 83.85, std 15.07, range [29.25, 94.88]

Mean predicted aligned error: 7.32 Å